Protein AF-A0A843C448-F1 (afdb_monomer_lite)

Structure (mmCIF, N/CA/C/O backbone):
data_AF-A0A843C448-F1
#
_entry.id   AF-A0A843C448-F1
#
loop_
_atom_site.group_PDB
_atom_site.id
_atom_site.type_symbol
_atom_site.label_atom_id
_atom_site.label_alt_id
_atom_site.label_comp_id
_atom_site.label_asym_id
_atom_site.label_entity_id
_atom_site.label_seq_id
_atom_site.pdbx_PDB_ins_code
_atom_site.Cartn_x
_atom_site.Cartn_y
_atom_site.Cartn_z
_atom_site.occupancy
_atom_site.B_iso_or_equiv
_atom_site.auth_seq_id
_atom_site.auth_comp_id
_atom_site.auth_asym_id
_atom_site.auth_atom_id
_atom_site.pdbx_PDB_model_num
ATOM 1 N N . MET A 1 1 ? 16.222 -18.400 4.579 1.00 41.62 1 MET A N 1
ATOM 2 C CA . MET A 1 1 ? 15.317 -17.360 5.124 1.00 41.62 1 MET A CA 1
ATOM 3 C C . MET A 1 1 ? 15.110 -16.298 4.054 1.00 41.62 1 MET A C 1
ATOM 5 O O . MET A 1 1 ? 16.104 -15.757 3.584 1.00 41.62 1 MET A O 1
ATOM 9 N N . LYS A 1 2 ? 13.870 -16.039 3.612 1.00 50.00 2 LYS A N 1
ATOM 10 C CA . LYS A 1 2 ? 13.588 -14.933 2.678 1.00 50.00 2 LYS A CA 1
ATOM 11 C C . LYS A 1 2 ? 13.833 -13.608 3.413 1.00 50.00 2 LYS A C 1
ATOM 13 O O . LYS A 1 2 ? 13.371 -13.436 4.537 1.00 50.00 2 LYS A O 1
ATOM 18 N N . LYS A 1 3 ? 14.623 -12.716 2.817 1.00 62.78 3 LYS A N 1
ATOM 19 C CA . LYS A 1 3 ? 14.975 -11.413 3.397 1.00 62.78 3 LYS A CA 1
ATOM 20 C C . LYS A 1 3 ? 13.723 -10.532 3.377 1.00 62.78 3 LYS A C 1
ATOM 22 O O . LYS A 1 3 ? 13.123 -10.391 2.316 1.00 62.78 3 LYS A O 1
ATOM 27 N N . VAL A 1 4 ? 13.322 -9.969 4.518 1.00 66.06 4 VAL A N 1
ATOM 28 C CA . VAL A 1 4 ? 12.187 -9.033 4.558 1.00 66.06 4 VAL A CA 1
ATOM 29 C C . VAL A 1 4 ? 12.573 -7.790 3.748 1.00 66.06 4 VAL A C 1
ATOM 31 O O . VAL A 1 4 ? 13.624 -7.199 4.023 1.00 66.06 4 VAL A O 1
ATOM 34 N N . PRO A 1 5 ? 11.791 -7.410 2.727 1.00 77.75 5 PRO A N 1
ATOM 35 C CA . PRO A 1 5 ? 12.112 -6.258 1.904 1.00 77.75 5 PRO A CA 1
ATOM 36 C C . PRO A 1 5 ? 12.017 -4.977 2.732 1.00 77.75 5 PRO A C 1
ATOM 38 O O . PRO A 1 5 ? 11.105 -4.784 3.535 1.00 77.75 5 PRO A O 1
ATOM 41 N N . ARG A 1 6 ? 13.009 -4.104 2.544 1.00 86.06 6 ARG A N 1
ATOM 42 C CA . ARG A 1 6 ? 13.159 -2.859 3.308 1.00 86.06 6 ARG A CA 1
ATOM 43 C C . ARG A 1 6 ? 12.067 -1.838 2.977 1.00 86.06 6 ARG A C 1
ATOM 45 O O . ARG A 1 6 ? 11.717 -1.030 3.835 1.00 86.06 6 ARG A O 1
ATOM 52 N N . TRP A 1 7 ? 11.560 -1.868 1.748 1.00 93.81 7 TRP A N 1
ATOM 53 C CA . TRP A 1 7 ? 10.659 -0.860 1.207 1.00 93.81 7 TRP A CA 1
ATOM 54 C C . TRP A 1 7 ? 9.306 -1.453 0.861 1.00 93.81 7 TRP A C 1
ATOM 56 O O . TRP A 1 7 ? 9.203 -2.609 0.444 1.00 93.81 7 TRP A O 1
ATOM 66 N N . ARG A 1 8 ? 8.269 -0.642 1.052 1.00 95.81 8 ARG A N 1
ATOM 67 C CA . ARG A 1 8 ? 6.866 -0.929 0.769 1.00 95.81 8 ARG A CA 1
ATOM 68 C C . ARG A 1 8 ? 6.380 0.084 -0.254 1.00 95.81 8 ARG A C 1
ATOM 70 O O . ARG A 1 8 ? 6.555 1.284 -0.053 1.00 95.81 8 ARG A O 1
ATOM 77 N N . TYR A 1 9 ? 5.773 -0.401 -1.325 1.00 96.62 9 TYR A N 1
ATOM 78 C CA . TYR A 1 9 ? 5.040 0.445 -2.254 1.00 96.62 9 TYR A CA 1
ATOM 79 C C . TYR A 1 9 ? 3.623 0.647 -1.719 1.00 96.62 9 TYR A C 1
ATOM 81 O O . TYR A 1 9 ? 2.977 -0.339 -1.382 1.00 96.62 9 TYR A O 1
ATOM 89 N N . VAL A 1 10 ? 3.149 1.886 -1.615 1.00 97.69 10 VAL A N 1
ATOM 90 C CA . VAL A 1 10 ? 1.868 2.248 -0.995 1.00 97.69 10 VAL A CA 1
ATOM 91 C C . VAL A 1 10 ? 0.854 2.629 -2.070 1.00 97.69 10 VAL A C 1
ATOM 93 O O . VAL A 1 10 ? 1.078 3.567 -2.831 1.00 97.69 10 VAL A O 1
ATOM 96 N N . TYR A 1 11 ? -0.274 1.920 -2.111 1.00 98.12 11 TYR A N 1
ATOM 97 C CA . TYR A 1 11 ? -1.323 2.130 -3.116 1.00 98.12 11 TYR A CA 1
ATOM 98 C C . TYR A 1 11 ? -2.435 3.047 -2.605 1.00 98.12 11 TYR A C 1
ATOM 100 O O . TYR A 1 11 ? -2.793 4.035 -3.239 1.00 98.12 11 TYR A O 1
ATOM 108 N N . CYS A 1 12 ? -3.001 2.720 -1.446 1.00 98.38 12 CYS A N 1
ATOM 109 C CA . CYS A 1 12 ? -4.139 3.437 -0.879 1.00 98.38 12 CYS A CA 1
ATOM 110 C C . CYS A 1 12 ? -4.258 3.190 0.627 1.00 98.38 12 CYS A C 1
ATOM 112 O O . CYS A 1 12 ? -3.556 2.350 1.197 1.00 98.38 12 CYS A O 1
ATOM 114 N N . ILE A 1 13 ? -5.155 3.934 1.268 1.00 98.38 13 ILE A N 1
ATOM 115 C CA . ILE A 1 13 ? -5.531 3.756 2.671 1.00 98.38 13 ILE A CA 1
ATOM 116 C C . ILE A 1 13 ? -7.003 3.361 2.719 1.00 98.38 13 ILE A C 1
ATOM 118 O O . ILE A 1 13 ? -7.823 3.972 2.033 1.00 98.38 13 ILE A O 1
ATOM 122 N N . ILE A 1 14 ? -7.329 2.367 3.539 1.00 98.31 14 ILE A N 1
ATOM 123 C CA . ILE A 1 14 ? -8.677 1.821 3.706 1.00 98.31 14 ILE A CA 1
ATOM 124 C C . ILE A 1 14 ? -9.071 1.759 5.186 1.00 98.31 14 ILE A C 1
ATOM 126 O O . ILE A 1 14 ? -8.193 1.613 6.042 1.00 98.31 14 ILE A O 1
ATOM 130 N N . PRO A 1 15 ? -10.371 1.805 5.514 1.00 97.50 15 PRO A N 1
ATOM 131 C CA . PRO A 1 15 ? -10.858 1.362 6.808 1.00 97.50 15 PRO A CA 1
ATOM 132 C C . PRO A 1 15 ? -10.742 -0.164 6.882 1.00 97.50 15 PRO A C 1
ATOM 134 O O . PRO A 1 15 ? -11.318 -0.884 6.070 1.00 97.50 15 PRO A O 1
ATOM 137 N N . SER A 1 16 ? -9.993 -0.679 7.850 1.00 96.81 16 SER A N 1
ATOM 138 C CA . SER A 1 16 ? -9.929 -2.112 8.123 1.00 96.81 16 SER A CA 1
ATOM 139 C C . SER A 1 16 ? -9.420 -2.364 9.537 1.00 96.81 16 SER A C 1
ATOM 141 O O . SER A 1 16 ? -8.484 -1.713 9.993 1.00 96.81 16 SER A O 1
ATOM 143 N N . ARG A 1 17 ? -10.040 -3.326 10.226 1.00 95.12 17 ARG A N 1
ATOM 144 C CA . ARG A 1 17 ? -9.626 -3.805 11.559 1.00 95.12 17 ARG A CA 1
ATOM 145 C C . ARG A 1 17 ? -8.913 -5.155 11.514 1.00 95.12 17 ARG A C 1
ATOM 147 O O . ARG A 1 17 ? -8.394 -5.600 12.532 1.00 95.12 17 ARG A O 1
ATOM 154 N N . SER A 1 18 ? -8.943 -5.824 10.364 1.00 95.00 18 SER A N 1
ATOM 155 C CA . SER A 1 18 ? -8.374 -7.154 10.165 1.00 95.00 18 SER A CA 1
ATOM 156 C C . SER A 1 18 ? -7.424 -7.151 8.980 1.00 95.00 18 SER A C 1
ATOM 158 O O . SER A 1 18 ? -7.625 -6.422 8.005 1.00 95.00 18 SER A O 1
ATOM 160 N N . GLU A 1 19 ? -6.389 -7.981 9.057 1.00 94.94 19 GLU A N 1
ATOM 161 C CA . GLU A 1 19 ? -5.458 -8.173 7.950 1.00 94.94 19 GLU A CA 1
ATOM 162 C C . GLU A 1 19 ? -6.205 -8.542 6.664 1.00 94.94 19 GLU A C 1
ATOM 164 O O . GLU A 1 19 ? -7.140 -9.342 6.683 1.00 94.94 19 GLU A O 1
ATOM 169 N N . GLN A 1 20 ? -5.802 -7.914 5.561 1.00 97.31 20 GLN A N 1
ATOM 170 C CA . GLN A 1 20 ? -6.291 -8.199 4.218 1.00 97.31 20 GLN A CA 1
ATOM 171 C C . GLN A 1 20 ? -5.103 -8.601 3.345 1.00 97.31 20 GLN A C 1
ATOM 173 O O . GLN A 1 20 ? -4.013 -8.023 3.452 1.00 97.31 20 GLN A O 1
ATOM 178 N N . ASN A 1 21 ? -5.333 -9.570 2.466 1.00 96.31 21 ASN A N 1
ATOM 179 C CA . ASN A 1 21 ? -4.420 -9.960 1.400 1.00 96.31 21 ASN A CA 1
ATOM 180 C C . ASN A 1 21 ? -5.229 -10.000 0.098 1.00 96.31 21 ASN A C 1
ATOM 182 O O . ASN A 1 21 ? -6.246 -10.684 0.017 1.00 96.31 21 ASN A O 1
ATOM 186 N N . PHE A 1 22 ? -4.779 -9.240 -0.893 1.00 97.12 22 PHE A N 1
ATOM 187 C CA . PHE A 1 22 ? -5.428 -9.084 -2.194 1.00 97.12 22 PHE A CA 1
ATOM 188 C C . PHE A 1 22 ? -4.753 -9.934 -3.286 1.00 97.12 22 PHE A C 1
ATOM 190 O O . PHE A 1 22 ? -5.080 -9.825 -4.465 1.00 97.12 22 PHE A O 1
ATOM 197 N N . GLY A 1 23 ? -3.803 -10.787 -2.901 1.00 97.44 23 GLY A N 1
ATOM 198 C CA . GLY A 1 23 ? -3.034 -11.655 -3.778 1.00 97.44 23 GLY A CA 1
ATOM 199 C C . GLY A 1 23 ? -1.920 -10.929 -4.531 1.00 97.44 23 GLY A C 1
ATOM 200 O O . GLY A 1 23 ? -1.572 -9.780 -4.249 1.00 97.44 23 GLY A O 1
ATOM 201 N N . ALA A 1 24 ? -1.356 -11.624 -5.516 1.00 97.50 24 ALA A N 1
ATOM 202 C CA . ALA A 1 24 ? -0.248 -11.179 -6.363 1.00 97.50 24 ALA A CA 1
ATOM 203 C C . ALA A 1 24 ? -0.684 -10.167 -7.445 1.00 97.50 24 ALA A C 1
ATOM 205 O O . ALA A 1 24 ? -0.425 -10.353 -8.633 1.00 97.50 24 ALA A O 1
ATOM 206 N N . ILE A 1 25 ? -1.400 -9.115 -7.038 1.00 97.25 25 ILE A N 1
ATOM 207 C CA . ILE A 1 25 ? -1.910 -8.061 -7.930 1.00 97.25 25 ILE A CA 1
ATOM 208 C C . ILE A 1 25 ? -1.041 -6.797 -7.927 1.00 97.25 25 ILE A C 1
ATOM 210 O O . ILE A 1 25 ? -1.298 -5.878 -8.700 1.00 97.25 25 ILE A O 1
ATOM 214 N N . GLY A 1 26 ? -0.038 -6.730 -7.048 1.00 96.00 26 GLY A N 1
ATOM 215 C CA . GLY A 1 26 ? 0.862 -5.593 -6.919 1.00 96.00 26 GLY A CA 1
ATOM 216 C C . GLY A 1 26 ? 1.818 -5.432 -8.101 1.00 96.00 26 GLY A C 1
ATOM 217 O O . GLY A 1 26 ? 1.934 -6.282 -8.986 1.00 96.00 26 GLY A O 1
ATOM 218 N N . ILE A 1 27 ? 2.549 -4.319 -8.095 1.00 94.06 27 ILE A N 1
ATOM 219 C CA . ILE A 1 27 ? 3.607 -4.026 -9.066 1.00 94.06 27 ILE A CA 1
ATOM 220 C C . ILE A 1 27 ? 4.602 -5.189 -9.127 1.00 94.06 27 ILE A C 1
ATOM 222 O O . ILE A 1 27 ? 5.005 -5.727 -8.095 1.00 94.06 27 ILE A O 1
ATOM 226 N N . LYS A 1 28 ? 4.976 -5.581 -10.354 1.00 91.94 28 LYS A N 1
ATOM 227 C CA . LYS A 1 28 ? 5.833 -6.745 -10.650 1.00 91.94 28 LYS A CA 1
ATOM 228 C C . LYS A 1 28 ? 5.283 -8.082 -10.106 1.00 91.94 28 LYS A C 1
ATOM 230 O O . LYS A 1 28 ? 6.043 -9.028 -9.931 1.00 91.94 28 LYS A O 1
ATOM 235 N N . GLY A 1 29 ? 3.971 -8.177 -9.870 1.00 94.12 29 GLY A N 1
ATOM 236 C CA . GLY A 1 29 ? 3.316 -9.384 -9.354 1.00 94.12 29 GLY A CA 1
ATOM 237 C C . GLY A 1 29 ? 3.538 -9.619 -7.859 1.00 94.12 29 GLY A C 1
ATOM 238 O O . GLY A 1 29 ? 3.329 -10.729 -7.376 1.00 94.12 29 GLY A O 1
ATOM 239 N N . GLU A 1 30 ? 3.983 -8.603 -7.116 1.00 96.06 30 GLU A N 1
ATOM 240 C CA . GLU A 1 30 ? 4.145 -8.707 -5.667 1.00 96.06 30 GLU A CA 1
ATOM 241 C C . GLU A 1 30 ? 2.792 -8.831 -4.956 1.00 96.06 30 GLU A C 1
ATOM 243 O O . GLU A 1 30 ? 1.771 -8.297 -5.399 1.00 96.06 30 GLU A O 1
ATOM 248 N N . GLU A 1 31 ? 2.786 -9.511 -3.809 1.00 97.19 31 GLU A N 1
ATOM 249 C CA . GLU A 1 31 ? 1.582 -9.621 -2.987 1.00 97.19 31 GLU A CA 1
ATOM 250 C C . GLU A 1 31 ? 1.178 -8.254 -2.427 1.00 97.19 31 GLU A C 1
ATOM 252 O O . GLU A 1 31 ? 1.982 -7.558 -1.796 1.00 97.19 31 GLU A O 1
ATOM 257 N N . ALA A 1 32 ? -0.084 -7.885 -2.647 1.00 98.12 32 ALA A N 1
ATOM 258 C CA . ALA A 1 32 ? -0.704 -6.708 -2.064 1.00 98.12 32 ALA A CA 1
ATOM 259 C C . ALA A 1 32 ? -1.393 -7.088 -0.747 1.00 98.12 32 ALA A C 1
ATOM 261 O O . ALA A 1 32 ? -2.276 -7.943 -0.709 1.00 98.12 32 ALA A O 1
ATOM 262 N N . TYR A 1 33 ? -0.996 -6.449 0.348 1.00 98.19 33 TYR A N 1
ATOM 263 C CA . TYR A 1 33 ? -1.471 -6.748 1.696 1.00 98.19 33 TYR A CA 1
ATOM 264 C C . TYR A 1 33 ? -1.550 -5.473 2.542 1.00 98.19 33 TYR A C 1
ATOM 266 O O . TYR A 1 33 ? -1.171 -4.388 2.103 1.00 98.19 33 TYR A O 1
ATOM 274 N N . THR A 1 34 ? -2.057 -5.579 3.767 1.00 98.38 34 THR A N 1
ATOM 275 C CA . THR A 1 34 ? -2.267 -4.411 4.635 1.00 98.38 34 THR A CA 1
ATOM 276 C C . THR A 1 34 ? -1.235 -4.236 5.743 1.00 98.38 34 THR A C 1
ATOM 278 O O . THR A 1 34 ? -0.919 -5.186 6.454 1.00 98.38 34 THR A O 1
ATOM 281 N N . ILE A 1 35 ? -0.825 -2.989 5.988 1.00 98.00 35 ILE A N 1
ATOM 282 C CA . ILE A 1 35 ? -0.194 -2.550 7.243 1.00 98.00 35 ILE A CA 1
ATOM 283 C C . ILE A 1 35 ? -1.209 -1.734 8.043 1.00 98.00 35 ILE A C 1
ATOM 285 O O . ILE A 1 35 ? -1.742 -0.747 7.542 1.00 98.00 35 ILE A O 1
ATOM 289 N N . HIS A 1 36 ? -1.444 -2.127 9.293 1.00 97.81 36 HIS A N 1
ATOM 290 C CA . HIS A 1 36 ? -2.534 -1.604 10.121 1.00 97.81 36 HIS A CA 1
ATOM 291 C C . HIS A 1 36 ? -2.107 -0.530 11.120 1.00 97.81 36 HIS A C 1
ATOM 293 O O . HIS A 1 36 ? -1.015 -0.574 11.693 1.00 97.81 36 HIS A O 1
ATOM 299 N N . TYR A 1 37 ? -3.035 0.384 11.395 1.00 97.69 37 TYR A N 1
ATOM 300 C CA . TYR A 1 37 ? -3.073 1.206 12.597 1.00 97.69 37 TYR A CA 1
ATOM 301 C C . TYR A 1 37 ? -4.528 1.371 13.060 1.00 97.69 37 TYR A C 1
ATOM 303 O O . TYR A 1 37 ? -5.290 2.160 12.502 1.00 97.69 37 TYR A O 1
ATOM 311 N N . LYS A 1 38 ? -4.898 0.653 14.127 1.00 96.12 38 LYS A N 1
ATOM 312 C CA . LYS A 1 38 ? -6.266 0.615 14.668 1.00 96.12 38 LYS A CA 1
ATOM 313 C C . LYS A 1 38 ? -7.297 0.225 13.590 1.00 96.12 38 LYS A C 1
ATOM 315 O O . LYS A 1 38 ? -7.214 -0.883 13.084 1.00 96.12 38 LYS A O 1
ATOM 320 N N . GLU A 1 39 ? -8.267 1.083 13.268 1.00 97.19 39 GLU A N 1
ATOM 321 C CA . GLU A 1 39 ? -9.326 0.833 12.278 1.00 97.19 39 GLU A CA 1
ATOM 322 C C . GLU A 1 39 ? -8.989 1.261 10.846 1.00 97.19 39 GLU A C 1
ATOM 324 O O . GLU A 1 39 ? -9.868 1.213 9.986 1.00 97.19 39 GLU A O 1
ATOM 329 N N . ILE A 1 40 ? -7.757 1.693 10.575 1.00 98.06 40 ILE A N 1
ATOM 330 C CA . ILE A 1 40 ? -7.310 2.004 9.216 1.00 98.06 40 ILE A CA 1
ATOM 331 C C . ILE A 1 40 ? -6.076 1.188 8.854 1.00 98.06 40 ILE A C 1
ATOM 333 O O . ILE A 1 40 ? -5.258 0.835 9.707 1.00 98.06 40 ILE A O 1
ATOM 337 N N . ALA A 1 41 ? -5.902 0.947 7.563 1.00 98.38 41 ALA A N 1
ATOM 338 C CA . ALA A 1 41 ? -4.757 0.239 7.031 1.00 98.38 41 ALA A CA 1
ATOM 339 C C . ALA A 1 41 ? -4.280 0.849 5.714 1.00 98.38 41 ALA A C 1
ATOM 341 O O . ALA A 1 41 ? -5.078 1.314 4.906 1.00 98.38 41 ALA A O 1
ATOM 342 N N . ALA A 1 42 ? -2.972 0.815 5.484 1.00 98.44 42 ALA A N 1
ATOM 343 C CA . ALA A 1 42 ? -2.394 1.078 4.174 1.00 98.44 42 ALA A CA 1
ATOM 344 C C . ALA A 1 42 ? -2.321 -0.233 3.387 1.00 98.44 42 ALA A C 1
ATOM 346 O O . ALA A 1 42 ? -1.789 -1.219 3.900 1.00 98.44 42 ALA A O 1
ATOM 347 N N . VAL A 1 43 ? -2.805 -0.232 2.146 1.00 98.50 43 VAL A N 1
ATOM 348 C CA . VAL A 1 43 ? -2.569 -1.321 1.193 1.00 98.50 43 VAL A CA 1
ATOM 349 C C . VAL A 1 43 ? -1.204 -1.108 0.557 1.00 98.50 43 VAL A C 1
ATOM 351 O O . VAL A 1 43 ? -0.932 -0.053 -0.026 1.00 98.50 43 VAL A O 1
ATOM 354 N N . VAL A 1 44 ? -0.339 -2.109 0.688 1.00 98.19 44 VAL A N 1
ATOM 355 C CA . VAL A 1 44 ? 1.055 -2.065 0.256 1.00 98.19 44 VAL A CA 1
ATOM 356 C C . VAL A 1 44 ? 1.473 -3.348 -0.452 1.00 98.19 44 VAL A C 1
ATOM 358 O O . VAL A 1 44 ? 0.837 -4.382 -0.293 1.00 98.19 44 VAL A O 1
ATOM 361 N N . SER A 1 45 ? 2.590 -3.307 -1.170 1.00 97.19 45 SER A N 1
ATOM 362 C CA . SER A 1 45 ? 3.324 -4.504 -1.598 1.00 97.19 45 SER A CA 1
ATOM 363 C C . SER A 1 45 ? 4.806 -4.365 -1.262 1.00 97.19 45 SER A C 1
ATOM 365 O O . SER A 1 45 ? 5.286 -3.280 -0.912 1.00 97.19 45 SER A O 1
ATOM 367 N N . ASN A 1 46 ? 5.560 -5.462 -1.338 1.00 95.56 46 ASN A N 1
ATOM 368 C CA . ASN A 1 46 ? 7.018 -5.384 -1.257 1.00 95.56 46 ASN A CA 1
ATOM 369 C C . ASN A 1 46 ? 7.576 -4.512 -2.390 1.00 95.56 46 ASN A C 1
ATOM 371 O O . ASN A 1 46 ? 7.072 -4.531 -3.510 1.00 95.56 46 ASN A O 1
ATOM 375 N N . ALA A 1 47 ? 8.637 -3.768 -2.089 1.00 91.25 47 ALA A N 1
ATOM 376 C CA . ALA A 1 47 ? 9.429 -3.047 -3.067 1.00 91.25 47 ALA A CA 1
ATOM 377 C C . ALA A 1 47 ? 10.917 -3.317 -2.819 1.00 91.25 47 ALA A C 1
ATOM 379 O O . ALA A 1 47 ? 11.424 -3.226 -1.696 1.00 91.25 47 ALA A O 1
ATOM 380 N N . THR A 1 48 ? 11.630 -3.664 -3.883 1.00 79.31 48 THR A N 1
ATOM 381 C CA . THR A 1 48 ? 13.085 -3.874 -3.876 1.00 79.31 48 THR A CA 1
ATOM 382 C C . THR A 1 48 ? 13.846 -2.679 -4.448 1.00 79.31 48 THR A C 1
ATOM 384 O O . THR A 1 48 ? 15.049 -2.562 -4.224 1.00 79.31 48 THR A O 1
ATOM 387 N N . GLU A 1 49 ? 13.152 -1.776 -5.142 1.00 73.62 49 GLU A N 1
ATOM 388 C CA . GLU A 1 49 ? 13.718 -0.678 -5.927 1.00 73.62 49 GLU A CA 1
ATOM 389 C C . GLU A 1 49 ? 12.937 0.626 -5.701 1.00 73.62 49 GLU A C 1
ATOM 391 O O . GLU A 1 49 ? 11.830 0.620 -5.168 1.00 73.62 49 GLU A O 1
ATOM 396 N N . ASN A 1 50 ? 13.526 1.754 -6.107 1.00 67.31 50 ASN A N 1
ATOM 397 C CA . ASN A 1 50 ? 12.914 3.086 -6.045 1.00 67.31 50 ASN A CA 1
ATOM 398 C C . ASN A 1 50 ? 12.701 3.720 -7.433 1.00 67.31 50 ASN A C 1
ATOM 400 O O . ASN A 1 50 ? 12.471 4.925 -7.523 1.00 67.31 50 ASN A O 1
ATOM 404 N N . ARG A 1 51 ? 12.816 2.935 -8.511 1.00 76.81 51 ARG A N 1
ATOM 405 C CA . ARG A 1 51 ? 12.581 3.375 -9.891 1.00 76.81 51 ARG A CA 1
ATOM 406 C C . ARG A 1 51 ? 11.410 2.600 -10.460 1.00 76.81 51 ARG A C 1
ATOM 408 O O . ARG A 1 51 ? 11.401 1.378 -10.350 1.00 76.81 51 ARG A O 1
ATOM 415 N N . TYR A 1 52 ? 10.469 3.337 -11.043 1.00 83.12 52 TYR A N 1
ATOM 416 C CA . TYR A 1 52 ? 9.246 2.776 -11.589 1.00 83.12 52 TYR A CA 1
ATOM 417 C C . TYR A 1 52 ? 9.042 3.203 -13.047 1.00 83.12 52 TYR A C 1
ATOM 419 O O . TYR A 1 52 ? 9.218 4.374 -13.390 1.00 83.12 52 TYR A O 1
ATOM 427 N N . GLU A 1 53 ? 8.682 2.239 -13.886 1.00 84.44 53 GLU A N 1
ATOM 428 C CA . GLU A 1 53 ? 8.215 2.393 -15.262 1.00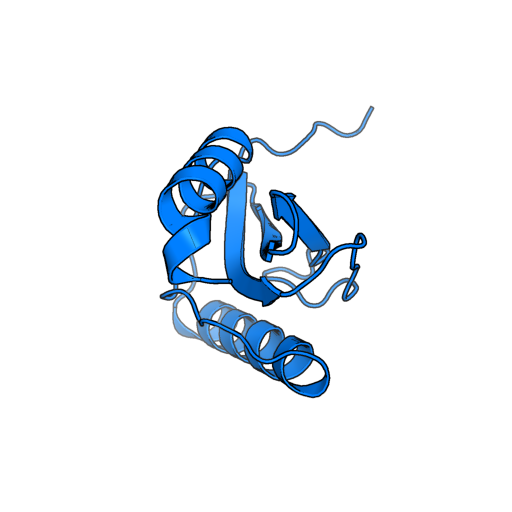 84.44 53 GLU A CA 1
ATOM 429 C C . GLU A 1 53 ? 6.837 3.068 -15.248 1.00 84.44 53 GLU A C 1
ATOM 431 O O . GLU A 1 53 ? 5.860 2.527 -14.729 1.00 84.44 53 GLU A O 1
ATOM 436 N N . ILE A 1 54 ? 6.744 4.276 -15.810 1.00 86.44 54 ILE A N 1
ATOM 437 C CA . ILE A 1 54 ? 5.561 5.138 -15.647 1.00 86.44 54 ILE A CA 1
ATOM 438 C C . ILE A 1 54 ? 4.285 4.483 -16.193 1.00 86.44 54 ILE A C 1
ATOM 440 O O . ILE A 1 54 ? 3.240 4.570 -15.552 1.00 86.44 54 ILE A O 1
ATOM 444 N N . LEU A 1 55 ? 4.353 3.852 -17.368 1.00 88.88 55 LEU A N 1
ATOM 445 C CA . LEU A 1 55 ? 3.164 3.346 -18.050 1.00 88.88 55 LEU A CA 1
ATOM 446 C C . LEU A 1 55 ? 2.656 2.048 -17.410 1.00 88.88 55 LEU A C 1
ATOM 448 O O . LEU A 1 55 ? 1.553 2.020 -16.866 1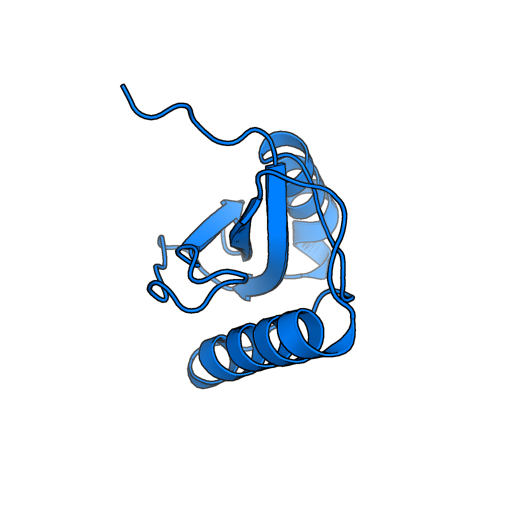.00 88.88 55 LEU A O 1
ATOM 452 N N . ASP A 1 56 ? 3.465 0.991 -17.430 1.00 91.50 56 ASP A N 1
ATOM 453 C CA . ASP A 1 56 ? 3.030 -0.345 -17.009 1.00 91.50 56 ASP A CA 1
ATOM 454 C C . ASP A 1 56 ? 2.774 -0.428 -15.502 1.00 91.50 56 ASP A C 1
ATOM 456 O O . ASP A 1 56 ? 1.759 -0.974 -15.049 1.00 91.50 56 ASP A O 1
ATOM 460 N N . GLU A 1 57 ? 3.661 0.151 -14.695 1.00 93.38 57 GLU A N 1
ATOM 461 C CA . GLU A 1 57 ? 3.502 0.122 -13.243 1.00 93.38 57 GLU A CA 1
ATOM 462 C C . GLU A 1 57 ? 2.481 1.159 -12.776 1.00 93.38 57 GLU A C 1
ATOM 464 O O . GLU A 1 57 ? 1.805 0.920 -11.776 1.00 93.38 57 GLU A O 1
ATOM 469 N N . GLY A 1 58 ? 2.282 2.249 -13.527 1.00 94.75 58 GLY A N 1
ATOM 470 C CA . GLY A 1 58 ? 1.172 3.182 -13.323 1.00 94.75 58 GLY A CA 1
ATOM 471 C C . GLY A 1 58 ? -0.188 2.521 -13.553 1.00 94.75 58 GLY A C 1
ATOM 472 O O . GLY A 1 58 ? -1.081 2.627 -12.711 1.00 94.75 58 GLY A O 1
ATOM 473 N N . ILE A 1 59 ? -0.330 1.757 -14.641 1.00 96.12 59 ILE A N 1
ATOM 474 C CA . ILE A 1 59 ? -1.531 0.951 -14.906 1.00 96.12 59 ILE A CA 1
ATOM 475 C C . ILE A 1 59 ? -1.727 -0.093 -13.801 1.00 96.12 59 ILE A C 1
ATOM 477 O O . ILE A 1 59 ? -2.846 -0.295 -13.331 1.00 96.12 59 ILE A O 1
ATOM 481 N N . THR A 1 60 ? -0.653 -0.752 -13.363 1.00 96.81 60 THR A N 1
ATOM 482 C CA . THR A 1 60 ? -0.729 -1.762 -12.299 1.00 96.81 60 THR A CA 1
ATOM 483 C C . THR A 1 60 ? -1.141 -1.144 -10.964 1.00 96.81 60 THR A C 1
ATOM 485 O O . THR A 1 60 ? -2.038 -1.667 -10.308 1.00 96.81 60 THR A O 1
ATOM 488 N N . HIS A 1 61 ? -0.567 0.004 -10.590 1.00 97.06 61 HIS A N 1
ATOM 489 C CA . HIS A 1 61 ? -0.991 0.775 -9.420 1.00 97.06 61 HIS A CA 1
ATOM 490 C C . HIS A 1 61 ? -2.495 1.042 -9.461 1.00 97.06 61 HIS A C 1
ATOM 492 O O . HIS A 1 61 ? -3.202 0.759 -8.494 1.00 97.06 61 HIS A O 1
ATOM 498 N N . GLN A 1 62 ? -2.988 1.541 -10.595 1.00 97.31 62 GLN A N 1
ATOM 499 C CA . GLN A 1 62 ? -4.396 1.874 -10.751 1.00 97.31 62 GLN A CA 1
ATOM 500 C C . GLN A 1 62 ? -5.295 0.633 -10.636 1.00 97.31 62 GLN A C 1
ATOM 502 O O . GLN A 1 62 ? -6.309 0.680 -9.943 1.00 97.31 62 GLN A O 1
ATOM 507 N N . LYS A 1 63 ? -4.891 -0.502 -11.219 1.00 97.44 63 LYS A N 1
ATOM 508 C CA . LYS A 1 63 ? -5.616 -1.778 -11.096 1.00 97.44 63 LYS A CA 1
ATOM 509 C C . LYS A 1 63 ? -5.716 -2.268 -9.652 1.00 97.44 63 LYS A C 1
ATOM 511 O O . LYS A 1 63 ? -6.769 -2.758 -9.257 1.00 97.44 63 LYS A O 1
ATOM 516 N N . VAL A 1 64 ? -4.655 -2.124 -8.853 1.00 98.19 64 VAL A N 1
ATOM 517 C CA . VAL A 1 64 ? -4.697 -2.476 -7.421 1.00 98.19 64 VAL A CA 1
ATOM 518 C C . VAL A 1 64 ? -5.699 -1.595 -6.686 1.00 98.19 64 VAL A C 1
ATOM 520 O O . VAL A 1 64 ? -6.530 -2.104 -5.938 1.00 98.19 64 VAL A O 1
ATOM 523 N N . VAL A 1 65 ? -5.652 -0.280 -6.917 1.00 98.19 65 VAL A N 1
ATOM 524 C CA . VAL A 1 65 ? -6.592 0.665 -6.299 1.00 98.19 65 VAL A CA 1
ATOM 525 C C . VAL A 1 65 ? -8.035 0.324 -6.686 1.00 98.19 65 VAL A C 1
ATOM 527 O O . VAL A 1 65 ? -8.909 0.307 -5.824 1.00 98.19 65 VAL A O 1
ATOM 530 N N . GLU A 1 66 ? -8.299 -0.009 -7.948 1.00 97.81 66 GLU A N 1
ATOM 531 C CA . GLU A 1 66 ? -9.629 -0.413 -8.425 1.00 97.81 66 GLU A CA 1
ATOM 532 C C . GLU A 1 66 ? -10.111 -1.737 -7.826 1.00 97.81 66 GLU A C 1
ATOM 534 O O . GLU A 1 66 ? -11.274 -1.838 -7.431 1.00 97.81 66 GLU A O 1
ATOM 539 N N . ALA A 1 67 ? -9.227 -2.729 -7.695 1.00 97.81 67 ALA A N 1
ATOM 540 C CA . ALA A 1 67 ? -9.556 -3.996 -7.051 1.00 97.81 67 ALA A CA 1
ATOM 541 C C . ALA A 1 67 ? -9.973 -3.777 -5.589 1.00 97.81 67 ALA A C 1
ATOM 543 O O . ALA A 1 67 ? -11.046 -4.215 -5.182 1.00 97.81 67 ALA A O 1
ATOM 544 N N . VAL A 1 68 ? -9.184 -3.012 -4.826 1.00 98.12 68 VAL A N 1
ATOM 545 C CA . VAL A 1 68 ? -9.481 -2.682 -3.421 1.00 98.12 68 VAL A CA 1
ATOM 546 C C . VAL A 1 68 ? -10.784 -1.886 -3.291 1.00 98.12 68 VAL A C 1
ATOM 548 O O . VAL A 1 68 ? -11.554 -2.098 -2.355 1.00 98.12 68 VAL A O 1
ATOM 551 N N . LYS A 1 69 ? -11.066 -0.990 -4.243 1.00 96.75 69 LYS A N 1
ATOM 552 C CA . LYS A 1 69 ? -12.281 -0.162 -4.252 1.00 96.75 69 LYS A CA 1
ATOM 553 C C . LYS A 1 69 ? -13.573 -0.978 -4.328 1.00 96.75 69 LYS A C 1
ATOM 555 O O . LYS A 1 69 ? -14.619 -0.469 -3.935 1.00 96.75 69 LYS A O 1
ATOM 560 N N . SER A 1 70 ? -13.516 -2.211 -4.835 1.00 94.75 70 SER A N 1
ATOM 561 C CA . SER A 1 70 ? -14.700 -3.075 -4.934 1.00 94.75 70 SER A CA 1
ATOM 562 C C . SER A 1 70 ? -15.294 -3.395 -3.559 1.00 94.75 70 SER A C 1
ATOM 564 O O . SER A 1 70 ? -16.513 -3.470 -3.436 1.00 94.75 70 SER A O 1
ATOM 566 N N . ASP A 1 71 ? -14.445 -3.483 -2.530 1.00 96.12 71 ASP A N 1
ATOM 567 C CA . ASP A 1 71 ? -14.850 -3.861 -1.171 1.00 96.12 71 ASP A CA 1
ATOM 568 C C . ASP A 1 71 ? -14.698 -2.719 -0.148 1.00 96.12 71 ASP A C 1
ATOM 570 O O . ASP A 1 71 ? -15.318 -2.752 0.916 1.00 96.12 71 ASP A O 1
ATOM 574 N N . PHE A 1 72 ? -13.896 -1.688 -0.450 1.00 97.06 72 PHE A N 1
ATOM 575 C CA . PHE A 1 72 ? -13.549 -0.629 0.501 1.00 97.06 72 PHE A CA 1
ATOM 576 C C . PHE A 1 72 ? -13.745 0.784 -0.062 1.00 97.06 72 PHE A C 1
ATOM 578 O O . PHE A 1 72 ? -13.342 1.106 -1.180 1.00 97.06 72 PHE A O 1
ATOM 585 N N . CYS A 1 73 ? -14.262 1.689 0.776 1.00 93.38 73 CYS A N 1
ATOM 586 C CA . CYS A 1 73 ? -14.088 3.126 0.563 1.00 93.38 73 CYS A CA 1
ATOM 587 C C . CYS A 1 73 ? -12.625 3.483 0.860 1.00 93.38 73 CYS A C 1
ATOM 589 O O . CYS A 1 73 ? -12.138 3.179 1.947 1.00 93.38 73 CYS A O 1
ATOM 591 N N . LEU A 1 74 ? -11.913 4.084 -0.096 1.00 97.00 74 LEU A N 1
ATOM 592 C CA . LEU A 1 74 ? -10.462 4.262 -0.008 1.00 97.00 74 LEU A CA 1
ATOM 593 C C . LEU A 1 74 ? -10.013 5.704 -0.245 1.00 97.00 74 LEU A C 1
ATOM 595 O O . LEU A 1 74 ? -10.673 6.474 -0.943 1.00 97.00 74 LEU A O 1
ATOM 599 N N . VAL A 1 75 ? -8.843 6.038 0.300 1.00 97.50 75 VAL A N 1
ATOM 600 C CA . VAL A 1 75 ? -8.075 7.235 -0.057 1.00 97.50 75 VAL A CA 1
ATOM 601 C C . VAL A 1 75 ? -6.937 6.805 -0.983 1.00 97.50 75 VAL A C 1
ATOM 603 O O . VAL A 1 75 ? -6.029 6.100 -0.526 1.00 97.50 75 VAL A O 1
ATOM 606 N N . PRO A 1 76 ? -6.967 7.179 -2.276 1.00 97.25 76 PRO A N 1
ATOM 607 C CA . PRO A 1 76 ? -5.912 6.807 -3.206 1.00 97.25 76 PRO A CA 1
ATOM 608 C C . PRO A 1 76 ? -4.643 7.602 -2.893 1.00 97.25 76 PRO A C 1
ATOM 610 O O . PRO A 1 76 ? -4.701 8.803 -2.620 1.00 97.25 76 PRO A O 1
ATOM 613 N N . MET A 1 77 ? -3.491 6.935 -2.939 1.00 96.50 77 MET A N 1
ATOM 614 C CA . MET A 1 77 ? -2.199 7.608 -2.855 1.00 96.50 77 MET A CA 1
ATOM 615 C C . MET A 1 77 ? -1.702 7.955 -4.256 1.00 96.50 77 MET A C 1
ATOM 617 O O . MET A 1 77 ? -2.084 7.330 -5.240 1.00 96.50 77 MET A O 1
ATOM 621 N N . ALA A 1 78 ? -0.838 8.965 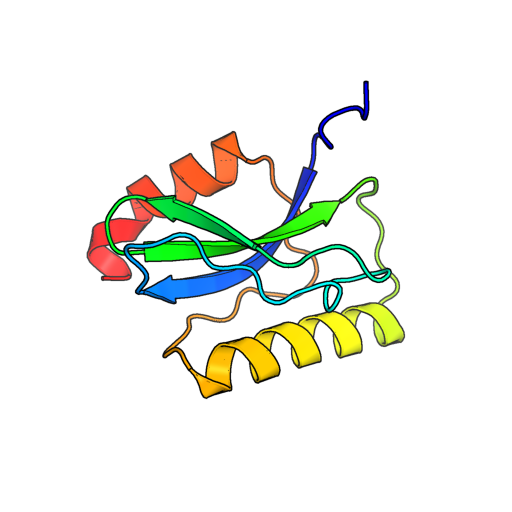-4.355 1.00 93.00 78 ALA A N 1
ATOM 622 C CA . ALA A 1 78 ? -0.180 9.273 -5.619 1.00 93.00 78 ALA A CA 1
ATOM 623 C C . ALA A 1 78 ? 0.674 8.085 -6.104 1.00 93.00 78 ALA A C 1
ATOM 625 O O . ALA A 1 78 ? 1.177 7.296 -5.302 1.00 93.00 78 ALA A O 1
ATOM 626 N N . PHE A 1 79 ? 0.884 7.989 -7.417 1.00 89.25 79 PHE A N 1
ATOM 627 C CA . PHE A 1 79 ? 1.820 7.023 -7.987 1.00 89.25 79 PHE A CA 1
ATOM 628 C C . PHE A 1 79 ? 3.253 7.288 -7.479 1.00 89.25 79 PHE A C 1
ATOM 630 O O . PHE A 1 79 ? 3.635 8.432 -7.226 1.00 89.25 79 PHE A O 1
ATOM 637 N N . VAL A 1 80 ? 4.049 6.223 -7.341 1.00 87.06 80 VAL A N 1
ATOM 638 C CA . VAL A 1 80 ? 5.437 6.243 -6.825 1.00 87.06 80 VAL A CA 1
ATOM 639 C C . VAL A 1 80 ? 5.530 6.647 -5.346 1.00 87.06 80 VAL A C 1
ATOM 641 O O . VAL A 1 80 ? 6.361 7.457 -4.941 1.00 87.06 80 VAL A O 1
ATOM 644 N N . GLN A 1 81 ? 4.688 6.051 -4.501 1.00 92.69 81 GLN A N 1
ATOM 645 C CA . GLN A 1 81 ? 4.810 6.176 -3.047 1.00 92.69 81 GLN A CA 1
ATOM 646 C C . GLN A 1 81 ? 5.543 4.967 -2.475 1.00 92.69 81 GLN A C 1
ATOM 648 O O . GLN A 1 81 ? 4.945 3.933 -2.195 1.00 92.69 81 GLN A O 1
ATOM 653 N N . VAL A 1 82 ? 6.857 5.099 -2.295 1.00 93.56 82 VAL A N 1
ATOM 654 C CA . VAL A 1 82 ? 7.684 4.084 -1.633 1.00 93.56 82 VAL A CA 1
ATOM 655 C C . VAL A 1 82 ? 8.086 4.570 -0.254 1.00 93.56 82 VAL A C 1
ATOM 657 O O . VAL A 1 82 ? 8.586 5.680 -0.092 1.00 93.56 82 VAL A O 1
ATOM 660 N N . SER A 1 83 ? 7.877 3.727 0.748 1.00 94.31 83 SER A N 1
ATOM 661 C CA . SER A 1 83 ? 8.124 4.065 2.144 1.00 94.31 83 SER A CA 1
ATOM 662 C C . SER A 1 83 ? 8.645 2.858 2.922 1.00 94.31 83 SER A C 1
ATOM 664 O O . SER A 1 83 ? 8.645 1.733 2.420 1.00 94.31 83 SER A O 1
ATOM 666 N N . THR A 1 84 ? 9.123 3.064 4.147 1.00 95.06 84 THR A N 1
ATOM 667 C CA . THR A 1 84 ? 9.411 1.944 5.052 1.00 95.06 84 THR A CA 1
ATOM 668 C C . THR A 1 84 ? 8.146 1.546 5.803 1.00 95.06 84 THR A C 1
ATOM 670 O O . THR A 1 84 ? 7.239 2.352 5.995 1.00 95.06 84 THR A O 1
ATOM 673 N N . GLU A 1 85 ? 8.074 0.310 6.293 1.00 95.38 85 GLU A N 1
ATOM 674 C CA . GLU A 1 85 ? 6.942 -0.109 7.131 1.00 95.38 85 GLU A CA 1
ATOM 675 C C . GLU A 1 85 ? 6.790 0.766 8.393 1.00 95.38 85 GLU A C 1
ATOM 677 O O . GLU A 1 85 ? 5.670 1.076 8.803 1.00 95.38 85 GLU A O 1
ATOM 682 N N . ALA A 1 86 ? 7.903 1.205 8.990 1.00 96.19 86 ALA A N 1
ATOM 683 C CA . ALA A 1 86 ? 7.891 2.089 10.154 1.00 96.19 86 ALA A CA 1
ATOM 684 C C . ALA A 1 86 ? 7.319 3.478 9.819 1.00 96.19 86 ALA A C 1
ATOM 686 O O . ALA A 1 86 ? 6.519 4.023 10.586 1.00 96.19 86 ALA A O 1
ATOM 687 N N . ASP A 1 87 ? 7.678 4.027 8.659 1.00 97.00 87 ASP A N 1
ATOM 688 C CA . ASP A 1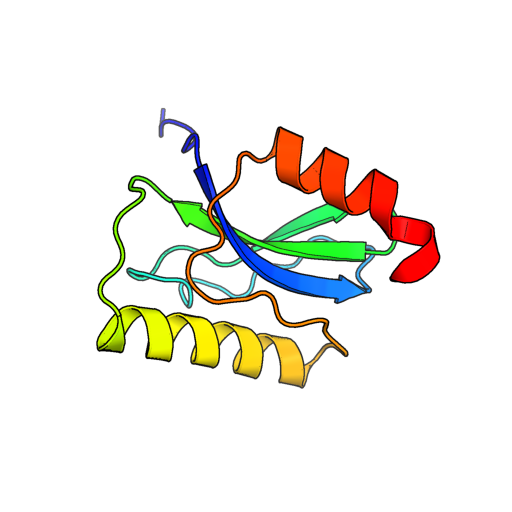 87 ? 7.171 5.317 8.191 1.00 97.00 87 ASP A CA 1
ATOM 689 C C . ASP A 1 87 ? 5.689 5.234 7.812 1.00 97.00 87 ASP A C 1
ATOM 691 O O . ASP A 1 87 ? 4.928 6.135 8.163 1.00 97.00 87 ASP A O 1
ATOM 695 N N . VAL A 1 88 ? 5.242 4.128 7.200 1.00 97.38 88 VAL A N 1
ATOM 696 C CA . VAL A 1 88 ? 3.815 3.867 6.937 1.00 97.38 88 VAL A CA 1
ATOM 697 C C . VAL A 1 88 ? 3.023 3.851 8.245 1.00 97.38 88 VAL A C 1
ATOM 699 O O . VAL A 1 88 ? 2.029 4.566 8.368 1.00 97.38 88 VAL A O 1
ATOM 702 N N . LYS A 1 89 ? 3.480 3.106 9.262 1.00 97.75 89 LYS A N 1
ATOM 703 C CA . LYS A 1 89 ? 2.829 3.081 10.587 1.00 97.75 89 LYS A CA 1
ATOM 704 C C . LYS A 1 89 ? 2.800 4.470 11.229 1.00 97.75 89 LYS A C 1
ATOM 706 O O . LYS A 1 89 ? 1.771 4.890 11.760 1.00 97.75 89 LYS A O 1
ATOM 711 N N . THR A 1 90 ? 3.906 5.207 11.140 1.00 98.12 90 THR A N 1
ATOM 712 C CA . THR A 1 90 ? 4.003 6.584 11.644 1.00 98.12 90 THR A CA 1
ATOM 713 C C . THR A 1 90 ? 3.005 7.502 10.944 1.00 98.12 90 THR A C 1
ATOM 715 O O . THR A 1 90 ? 2.280 8.240 11.612 1.00 98.12 90 THR A O 1
ATOM 718 N N . PHE A 1 91 ? 2.919 7.435 9.617 1.00 97.62 91 PHE A N 1
ATOM 719 C CA . PHE A 1 91 ? 1.971 8.212 8.831 1.00 97.62 91 PHE A CA 1
ATOM 720 C C . PHE A 1 91 ? 0.518 7.892 9.210 1.00 97.62 91 PHE A C 1
ATOM 722 O O . PHE A 1 91 ? -0.247 8.816 9.497 1.00 97.62 91 PHE A O 1
ATOM 729 N N . LEU A 1 92 ? 0.151 6.607 9.284 1.00 97.94 92 LEU A N 1
ATOM 730 C CA . LEU A 1 92 ? -1.202 6.192 9.662 1.00 97.94 92 LEU A CA 1
ATOM 731 C C . LEU A 1 92 ? -1.561 6.696 11.065 1.00 97.94 92 LEU A C 1
ATOM 733 O O . LEU A 1 92 ? -2.627 7.275 11.249 1.00 97.94 92 LEU A O 1
ATOM 737 N N . SER A 1 93 ? -0.646 6.576 12.034 1.00 98.19 93 SER A N 1
ATOM 738 C CA . SER A 1 93 ? -0.883 7.066 13.398 1.00 98.19 93 SER A CA 1
ATOM 739 C C . SER A 1 93 ? -1.147 8.572 13.474 1.00 98.19 93 SER A C 1
ATOM 741 O O . SER A 1 93 ? -2.071 9.005 14.163 1.00 98.19 93 SER A O 1
ATOM 743 N N . LYS A 1 94 ? -0.384 9.379 12.725 1.00 97.94 94 LYS A N 1
ATOM 744 C CA . LYS A 1 94 ? -0.525 10.843 12.690 1.00 97.94 94 LYS A CA 1
ATOM 745 C C . LYS A 1 94 ? -1.782 11.293 11.951 1.00 97.94 94 LYS A C 1
ATOM 747 O O . LYS A 1 94 ? -2.333 12.347 12.262 1.00 97.94 94 LYS A O 1
ATOM 752 N N . SER A 1 95 ? -2.220 10.515 10.967 1.00 96.50 95 SER A N 1
ATOM 753 C CA . SER A 1 95 ? -3.366 10.847 10.120 1.00 96.50 95 SER A CA 1
ATOM 754 C C . SER A 1 95 ? -4.672 10.198 10.578 1.00 96.50 95 SER A C 1
ATOM 756 O O . SER A 1 95 ? -5.724 10.562 10.063 1.00 96.50 95 SER A O 1
ATOM 758 N N . TYR A 1 96 ? -4.631 9.302 11.568 1.00 96.56 96 TYR A N 1
ATOM 759 C CA . TYR A 1 96 ? -5.758 8.477 12.003 1.00 96.56 96 TYR A CA 1
A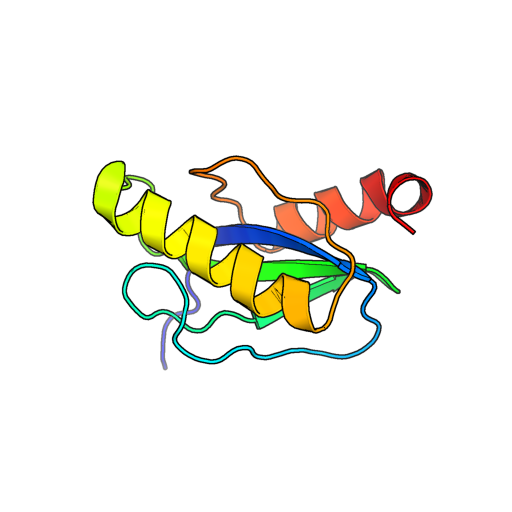TOM 760 C C . TYR A 1 96 ? -7.062 9.255 12.214 1.00 96.56 96 TYR A C 1
ATOM 762 O O . TYR A 1 96 ? -8.079 8.917 11.622 1.00 96.56 96 TYR A O 1
ATOM 770 N N . TYR A 1 97 ? -7.042 10.344 12.984 1.00 95.25 97 TYR A N 1
ATOM 771 C CA . TYR A 1 97 ? -8.263 11.111 13.264 1.00 95.25 97 TYR A CA 1
ATOM 772 C C . TYR A 1 97 ? -8.844 11.845 12.050 1.00 95.25 97 TYR A C 1
ATOM 774 O O . TYR A 1 97 ? -10.008 12.223 12.093 1.00 95.25 97 TYR A O 1
ATOM 782 N N . ARG A 1 98 ? -8.056 12.054 10.987 1.00 94.81 98 ARG A N 1
ATOM 783 C CA . ARG A 1 98 ? -8.545 12.623 9.721 1.00 94.81 98 ARG A CA 1
ATOM 784 C C . ARG A 1 98 ? -9.093 11.570 8.762 1.00 94.81 98 ARG A C 1
ATOM 786 O O . ARG A 1 98 ? -9.803 11.941 7.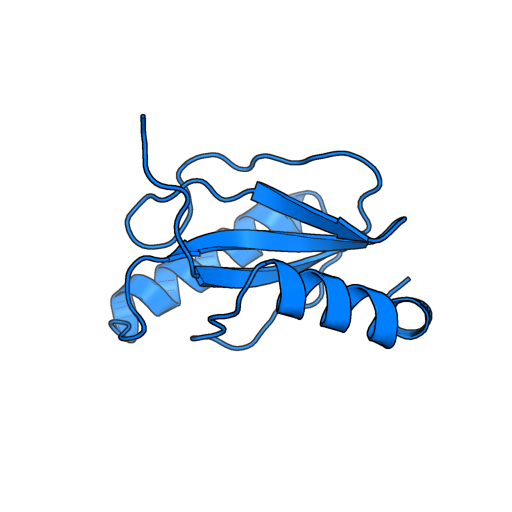839 1.00 94.81 98 ARG A O 1
ATOM 793 N N . LEU A 1 99 ? -8.686 10.312 8.924 1.00 90.75 99 LEU A N 1
ATOM 794 C CA . LEU A 1 99 ? -8.940 9.237 7.962 1.00 90.75 99 LEU A CA 1
ATOM 795 C C . LEU A 1 99 ? -9.951 8.194 8.455 1.00 90.75 99 LEU A C 1
ATOM 797 O O . LEU A 1 99 ? -10.343 7.344 7.661 1.00 90.75 99 LEU A O 1
ATOM 801 N N . LYS A 1 100 ? -10.317 8.218 9.740 1.00 80.62 100 LYS A N 1
ATOM 802 C CA . LYS A 1 100 ? -11.318 7.314 10.315 1.00 80.62 100 LYS A CA 1
ATOM 803 C C . LYS A 1 100 ? -12.750 7.781 10.066 1.00 80.62 100 LYS A C 1
ATOM 805 O O . LYS A 1 100 ? -12.964 9.014 10.020 1.00 80.62 100 LYS A O 1
#

Secondary structure (DSSP, 8-state):
-PPPPSEEEEEEEEE-SS--EEES-SGGGPPEEEEEETTEEEEEEEES-S---HHHHHHHHHHHHHHHHTT---EEPPSS-EE-HHHHHHHHHHHHHHH-

Foldseek 3Di:
DPDQAFKKDFWWKFFAQDKDWPALLADVSFTWIWDDDHRMTTTIGGDNDQDDDCPPNVVSSVVVVVSVVVPTDIGGDDPRDMDGSVVRNVVCVVCVVVHD

Sequence (100 aa):
MKKVPRWRYVYCIIPSRSEQNFGAIGIKGEEAYTIHYKEIAAVVSNATENRYEILDEGITHQKVVEAVKSDFCLVPMAFVQVSTEADVKTFLSKSYYRLK

pLDDT: mean 92.84, std 9.79, range [41.62, 98.5]

Radius of gyration: 12.64 Å; chains: 1; bounding box: 30×30×33 Å